Protein AF-A0A3S1RBM6-F1 (afdb_monomer_lite)

Foldseek 3Di:
DQDKDDQCPVFWDDDVVDIDGDDDDADDPVCQVVQHKAKDKDKDKDFPDDQVLSPDDDIDGCVVRVVSSVVSCVVVVTDMDMDMDMDIHGD

pLDDT: mean 83.6, std 7.66, range [47.97, 94.38]

Structure (mmCIF, N/CA/C/O backbone):
data_AF-A0A3S1RBM6-F1
#
_entry.id   AF-A0A3S1RBM6-F1
#
loop_
_atom_site.group_PDB
_atom_site.id
_atom_site.type_symbol
_atom_site.label_atom_id
_atom_site.label_alt_id
_atom_site.label_comp_id
_atom_site.label_asym_id
_atom_site.label_entity_id
_atom_site.label_seq_id
_atom_site.pdbx_PDB_ins_code
_atom_site.Cartn_x
_atom_site.Cartn_y
_atom_site.Cartn_z
_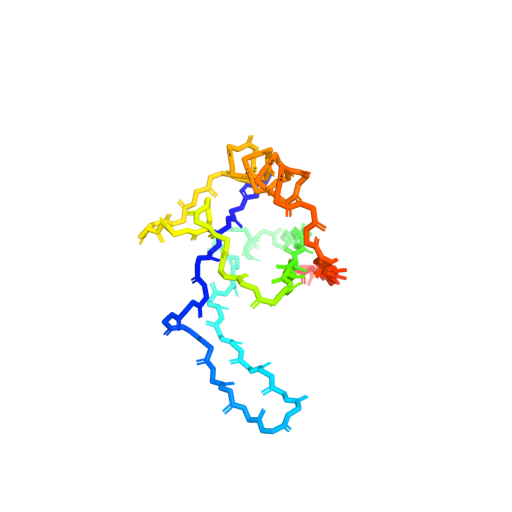atom_site.occupancy
_atom_site.B_iso_or_equiv
_atom_site.auth_seq_id
_atom_site.auth_comp_id
_atom_site.auth_asym_id
_atom_site.auth_atom_id
_atom_site.pdbx_PDB_model_num
ATOM 1 N N . HIS A 1 1 ? -0.809 4.475 -14.326 1.00 47.97 1 HIS A N 1
ATOM 2 C CA . HIS A 1 1 ? -0.551 3.533 -13.220 1.00 47.97 1 HIS A CA 1
ATOM 3 C C . HIS A 1 1 ? -1.897 3.192 -12.593 1.00 47.97 1 HIS A C 1
ATOM 5 O O . HIS A 1 1 ? -2.564 4.109 -12.133 1.00 47.97 1 HIS A O 1
ATOM 11 N N . LYS A 1 2 ? -2.367 1.942 -12.668 1.00 60.59 2 LYS A N 1
ATOM 12 C CA . LYS A 1 2 ? -3.585 1.524 -11.954 1.00 60.59 2 LYS A CA 1
ATOM 13 C C . LYS A 1 2 ? -3.115 1.070 -10.575 1.00 60.59 2 LYS A C 1
ATOM 15 O O . LYS A 1 2 ? -2.477 0.030 -10.490 1.00 60.59 2 LYS A O 1
ATOM 20 N N . GLY A 1 3 ? -3.272 1.914 -9.554 1.00 65.19 3 GLY A N 1
ATOM 21 C CA . GLY A 1 3 ? -2.836 1.582 -8.194 1.00 65.19 3 GLY A CA 1
ATOM 22 C C . GLY A 1 3 ? -3.445 0.251 -7.752 1.00 65.19 3 GLY A C 1
ATOM 23 O O . GLY A 1 3 ? -4.640 0.037 -7.964 1.00 65.19 3 GLY A O 1
ATOM 24 N N . MET A 1 4 ? -2.620 -0.630 -7.190 1.00 77.88 4 MET A N 1
ATOM 25 C CA . MET A 1 4 ? -3.024 -1.954 -6.718 1.00 77.88 4 MET A CA 1
ATOM 26 C C . MET A 1 4 ? -2.897 -2.004 -5.200 1.00 77.88 4 MET A C 1
ATOM 28 O O . MET A 1 4 ? -1.939 -1.462 -4.650 1.00 77.88 4 MET A O 1
ATOM 32 N N . VAL A 1 5 ? -3.842 -2.668 -4.542 1.00 76.56 5 VAL A N 1
ATOM 33 C CA . VAL A 1 5 ? -3.786 -2.951 -3.102 1.00 76.56 5 VAL A CA 1
ATOM 34 C C . VAL A 1 5 ? -3.419 -4.421 -2.904 1.00 76.56 5 VAL A C 1
ATOM 36 O O . VAL A 1 5 ? -3.845 -5.277 -3.683 1.00 76.56 5 VAL A O 1
ATOM 39 N N . PHE A 1 6 ? -2.630 -4.707 -1.870 1.00 77.50 6 PHE A N 1
ATOM 40 C CA . PHE A 1 6 ? -2.247 -6.053 -1.447 1.00 77.50 6 PHE A CA 1
ATOM 41 C C . PHE A 1 6 ? -2.766 -6.294 -0.029 1.00 77.50 6 PHE A C 1
ATOM 43 O O . PHE A 1 6 ? -2.587 -5.422 0.818 1.00 77.50 6 PHE A O 1
ATOM 50 N N . ASN A 1 7 ? -3.378 -7.453 0.224 1.00 75.88 7 ASN A N 1
ATOM 51 C CA . ASN A 1 7 ? -3.591 -7.924 1.589 1.00 75.88 7 ASN A CA 1
ATOM 52 C C . ASN A 1 7 ? -2.219 -8.372 2.137 1.00 75.88 7 ASN A C 1
ATOM 54 O O . ASN A 1 7 ? -1.447 -9.039 1.433 1.00 75.88 7 ASN A O 1
ATOM 58 N N . LEU A 1 8 ? -1.888 -7.914 3.345 1.00 76.62 8 LEU A N 1
ATOM 59 C CA . LEU A 1 8 ? -0.601 -8.130 3.994 1.00 76.62 8 LEU A CA 1
ATOM 60 C C . LEU A 1 8 ? -0.631 -9.192 5.099 1.00 76.62 8 LEU A C 1
ATOM 62 O O . LEU A 1 8 ? 0.442 -9.500 5.609 1.00 76.62 8 LEU A O 1
ATOM 66 N N . ASP A 1 9 ? -1.786 -9.768 5.433 1.00 76.19 9 ASP A N 1
ATOM 67 C CA . ASP A 1 9 ? -1.946 -10.736 6.528 1.00 76.19 9 ASP A CA 1
ATOM 68 C C . ASP A 1 9 ? -0.959 -11.905 6.385 1.00 76.19 9 ASP A C 1
ATOM 70 O O . ASP A 1 9 ? -0.213 -12.223 7.307 1.00 76.19 9 ASP A O 1
ATOM 74 N N . ASP A 1 10 ? -0.833 -12.445 5.170 1.00 71.75 10 ASP A N 1
ATOM 75 C CA . ASP A 1 10 ? 0.091 -13.546 4.861 1.00 71.75 10 ASP A CA 1
ATOM 76 C C . ASP A 1 10 ? 1.547 -13.096 4.621 1.00 71.75 10 ASP A C 1
ATOM 78 O O . ASP A 1 10 ? 2.421 -13.905 4.300 1.00 71.75 10 ASP A O 1
ATOM 82 N N . ARG A 1 11 ? 1.823 -11.789 4.675 1.00 73.06 11 ARG A N 1
ATOM 83 C CA . ARG A 1 11 ? 3.102 -11.182 4.254 1.00 73.06 11 ARG A CA 1
ATOM 84 C C . ARG A 1 11 ? 3.791 -10.384 5.354 1.00 73.06 11 ARG A C 1
ATOM 86 O O . ARG A 1 11 ? 4.910 -9.917 5.126 1.00 73.06 11 ARG A O 1
ATOM 93 N N . ILE A 1 12 ? 3.138 -10.201 6.498 1.00 81.06 12 ILE A N 1
ATOM 94 C CA . ILE A 1 12 ? 3.663 -9.475 7.650 1.00 81.06 12 ILE A CA 1
ATOM 95 C C . ILE A 1 12 ? 4.378 -10.439 8.596 1.00 81.06 12 ILE A C 1
ATOM 97 O O . ILE A 1 12 ? 3.867 -11.483 8.984 1.00 81.06 12 ILE A O 1
ATOM 101 N N . VAL A 1 13 ? 5.565 -10.028 9.025 1.00 82.19 13 VAL A N 1
ATOM 102 C CA . VAL A 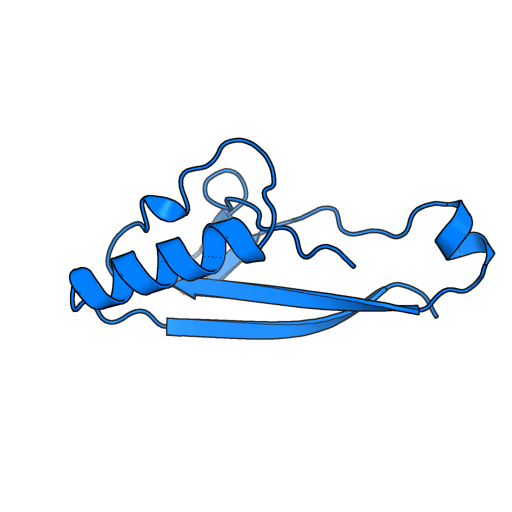1 13 ? 6.275 -10.571 10.178 1.00 82.19 13 VAL A CA 1
ATOM 103 C C . VAL A 1 13 ? 6.184 -9.536 11.294 1.00 82.19 13 VAL A C 1
ATOM 105 O O . VAL A 1 13 ? 6.672 -8.411 11.141 1.00 82.19 13 VAL A O 1
ATOM 108 N N . VAL A 1 14 ? 5.534 -9.907 12.398 1.00 81.38 14 VAL A N 1
ATOM 109 C CA . VAL A 1 14 ? 5.341 -9.036 13.565 1.00 81.38 14 VAL A CA 1
ATOM 110 C C . VAL A 1 14 ? 6.454 -9.270 14.587 1.00 81.38 14 VAL A C 1
ATOM 112 O O . VAL A 1 14 ? 6.684 -10.389 15.037 1.00 81.38 14 VAL A O 1
ATOM 115 N N . GLU A 1 15 ? 7.116 -8.188 14.980 1.00 83.69 15 GLU A N 1
ATOM 116 C CA . GLU A 1 15 ? 8.072 -8.079 16.081 1.00 83.69 15 GLU A CA 1
ATOM 117 C C . GLU A 1 15 ? 7.525 -7.077 17.122 1.00 83.69 15 GLU A C 1
ATOM 119 O O . GLU A 1 15 ? 6.668 -6.245 16.798 1.00 83.69 15 GLU A O 1
ATOM 124 N N . PRO A 1 16 ? 8.007 -7.091 18.379 1.00 81.00 16 PRO A N 1
ATOM 125 C CA . PRO A 1 16 ? 7.615 -6.092 19.371 1.00 81.00 16 PRO A CA 1
ATOM 126 C C . PRO A 1 16 ? 7.861 -4.661 18.862 1.00 81.00 16 PRO A C 1
ATOM 128 O O . PRO A 1 16 ? 9.000 -4.243 18.668 1.00 81.00 16 PRO A O 1
ATOM 131 N N . GLY A 1 17 ? 6.780 -3.911 18.627 1.00 76.69 17 GLY A N 1
ATOM 132 C CA . GLY A 1 17 ? 6.827 -2.530 18.132 1.00 76.69 17 GLY A CA 1
ATOM 133 C C . GLY A 1 17 ? 7.184 -2.364 16.648 1.00 76.69 17 GLY A C 1
ATOM 134 O O . GLY A 1 17 ? 7.404 -1.234 16.215 1.00 76.69 17 GLY A O 1
ATOM 135 N N . LYS A 1 18 ? 7.251 -3.444 15.856 1.00 76.81 18 LYS A N 1
ATOM 136 C CA . LYS A 1 18 ? 7.642 -3.389 14.441 1.00 76.81 18 LYS A CA 1
ATOM 137 C C . LYS A 1 18 ? 6.920 -4.453 13.618 1.00 76.81 18 LYS A C 1
ATOM 139 O O . LYS A 1 18 ? 6.927 -5.623 13.964 1.00 76.81 18 LYS A O 1
ATOM 144 N N . ALA A 1 19 ? 6.356 -4.063 12.481 1.00 77.38 19 ALA A N 1
ATOM 145 C CA . ALA A 1 19 ? 5.854 -4.993 11.475 1.00 77.38 19 ALA A CA 1
ATOM 146 C C . ALA A 1 19 ? 6.701 -4.848 10.209 1.00 77.38 19 ALA A C 1
ATOM 148 O O . ALA A 1 19 ? 6.901 -3.737 9.716 1.00 77.38 19 ALA A O 1
ATOM 149 N N . THR A 1 20 ? 7.213 -5.961 9.691 1.00 77.75 20 THR A N 1
ATOM 150 C CA . THR A 1 20 ? 7.965 -5.990 8.431 1.00 77.75 20 THR A CA 1
ATOM 151 C C . THR A 1 20 ? 7.158 -6.761 7.401 1.00 77.75 20 THR A C 1
ATOM 153 O O . THR A 1 20 ? 6.678 -7.846 7.700 1.00 77.75 20 THR A O 1
ATOM 156 N N . PHE A 1 21 ? 7.029 -6.242 6.185 1.00 78.50 21 PHE A N 1
ATOM 157 C CA . PHE A 1 21 ? 6.412 -6.961 5.072 1.00 78.50 21 PHE A CA 1
ATOM 158 C C . PHE A 1 21 ? 7.297 -6.883 3.833 1.00 78.50 21 PHE A C 1
ATOM 160 O O . PHE A 1 21 ? 8.064 -5.935 3.659 1.00 78.50 21 PHE A O 1
ATOM 167 N N . SER A 1 22 ? 7.180 -7.883 2.959 1.00 71.62 22 SER A N 1
ATOM 168 C CA . SER A 1 22 ? 7.884 -7.912 1.677 1.00 71.62 22 SER A CA 1
ATOM 169 C C . SER A 1 22 ? 6.885 -8.039 0.535 1.00 71.62 22 SER A C 1
ATOM 171 O O . SER A 1 22 ? 6.102 -8.988 0.462 1.00 71.62 22 SER A O 1
ATOM 173 N N . ILE A 1 23 ? 6.897 -7.059 -0.367 1.00 74.88 23 ILE A N 1
ATOM 174 C CA . ILE A 1 23 ? 6.093 -7.071 -1.588 1.00 74.88 23 ILE A CA 1
ATOM 175 C C . ILE A 1 23 ? 7.078 -6.999 -2.754 1.00 74.88 23 ILE A C 1
ATOM 177 O O . ILE A 1 23 ? 7.873 -6.057 -2.806 1.00 74.88 23 ILE A O 1
ATOM 181 N N . PRO A 1 24 ? 7.061 -7.961 -3.694 1.00 70.19 24 PRO A N 1
ATOM 182 C CA . PRO A 1 24 ? 7.881 -7.866 -4.889 1.00 70.19 24 PRO A CA 1
ATOM 183 C C . PRO A 1 24 ? 7.363 -6.705 -5.741 1.00 70.19 24 PRO A C 1
ATOM 185 O O . PRO A 1 24 ? 6.293 -6.785 -6.345 1.00 70.19 24 PRO A O 1
ATOM 188 N N . ILE A 1 25 ? 8.121 -5.611 -5.763 1.00 74.69 25 ILE A N 1
ATOM 189 C CA . ILE A 1 25 ? 7.828 -4.418 -6.555 1.00 74.69 25 ILE A CA 1
ATOM 190 C C . ILE A 1 25 ? 8.961 -4.250 -7.569 1.00 74.69 25 ILE A C 1
ATOM 192 O O . ILE A 1 25 ? 10.132 -4.182 -7.202 1.00 74.69 25 ILE A O 1
ATOM 196 N N . GLY A 1 26 ? 8.623 -4.186 -8.856 1.00 76.38 26 GLY A N 1
ATOM 197 C CA . GLY A 1 26 ? 9.608 -4.053 -9.925 1.00 76.38 26 GLY A CA 1
ATOM 198 C C . GLY A 1 26 ? 9.011 -3.499 -11.213 1.00 76.38 26 GLY A C 1
ATOM 199 O O . GLY A 1 26 ? 7.803 -3.565 -11.433 1.00 76.38 26 GLY A O 1
ATOM 200 N N . LEU A 1 27 ? 9.876 -2.946 -12.065 1.00 81.62 27 LEU A N 1
ATOM 201 C CA . LEU A 1 27 ? 9.510 -2.556 -13.425 1.00 81.62 27 LEU A CA 1
ATOM 202 C C . LEU A 1 27 ? 9.500 -3.772 -14.345 1.00 81.62 27 LEU A C 1
ATOM 204 O O . LEU A 1 27 ? 10.380 -4.632 -14.260 1.00 81.62 27 LEU A O 1
ATOM 208 N N . GLY A 1 28 ? 8.555 -3.793 -15.286 1.00 82.88 28 GLY A N 1
ATOM 209 C CA . GLY A 1 28 ? 8.620 -4.712 -16.416 1.00 82.88 28 GLY A CA 1
ATOM 210 C C . GLY A 1 28 ? 9.897 -4.484 -17.232 1.00 82.88 28 GLY A C 1
ATOM 211 O O . GLY A 1 28 ? 10.403 -3.363 -17.313 1.00 82.88 28 GLY A O 1
ATOM 212 N N . ALA A 1 29 ? 10.417 -5.541 -17.861 1.00 86.12 29 ALA A N 1
ATOM 213 C CA . ALA A 1 29 ? 11.692 -5.494 -18.585 1.00 86.12 29 ALA A CA 1
ATOM 214 C C . ALA A 1 29 ? 11.743 -4.381 -19.651 1.00 86.12 29 ALA A C 1
ATOM 216 O O . ALA A 1 29 ? 12.752 -3.690 -19.766 1.00 86.12 29 ALA A O 1
ATOM 217 N N . ALA A 1 30 ? 10.642 -4.162 -20.376 1.00 85.81 30 ALA A N 1
ATOM 218 C CA . ALA A 1 30 ? 10.539 -3.109 -21.384 1.00 85.81 30 ALA A CA 1
ATOM 219 C C . ALA A 1 30 ? 10.608 -1.694 -20.781 1.00 85.81 30 ALA A C 1
ATOM 221 O O . ALA A 1 30 ? 11.312 -0.836 -21.305 1.00 85.81 30 ALA A O 1
ATOM 222 N N . ASP A 1 31 ? 9.922 -1.452 -19.660 1.00 86.75 31 ASP A N 1
ATOM 223 C CA . ASP A 1 31 ? 9.942 -0.154 -18.975 1.00 86.75 31 ASP A CA 1
ATOM 224 C C . ASP A 1 31 ? 11.320 0.139 -18.377 1.00 86.75 31 ASP A C 1
ATOM 226 O O . ASP A 1 31 ? 11.802 1.269 -18.456 1.00 86.75 31 ASP A O 1
ATOM 230 N N . LYS A 1 32 ? 11.980 -0.900 -17.848 1.00 86.12 32 LYS A N 1
ATOM 231 C CA . LYS A 1 32 ? 13.360 -0.819 -17.368 1.00 86.12 32 LYS A CA 1
ATOM 232 C C . LYS A 1 32 ? 14.334 -0.494 -18.506 1.00 86.12 32 LYS A C 1
ATOM 234 O O . LYS A 1 32 ? 15.161 0.395 -18.347 1.00 86.12 32 LYS A O 1
ATOM 239 N N . ALA A 1 33 ? 14.223 -1.174 -19.650 1.00 89.12 33 ALA A N 1
ATOM 240 C CA . ALA A 1 33 ? 15.070 -0.924 -20.821 1.00 89.12 33 ALA A CA 1
ATOM 241 C C . ALA A 1 33 ? 14.864 0.482 -21.410 1.00 89.12 33 ALA A C 1
ATOM 243 O O . ALA A 1 33 ? 15.806 1.088 -21.908 1.00 89.12 33 ALA A O 1
ATOM 244 N N . ALA A 1 34 ? 13.646 1.014 -21.313 1.00 90.62 34 ALA A N 1
ATOM 245 C CA . ALA A 1 34 ? 13.309 2.364 -21.751 1.00 90.62 34 ALA A CA 1
ATOM 246 C C . ALA A 1 34 ? 13.688 3.466 -20.738 1.00 90.62 34 ALA A C 1
ATOM 248 O O . ALA A 1 34 ? 13.346 4.624 -20.969 1.00 90.62 34 ALA A O 1
ATOM 249 N N . GLY A 1 35 ? 14.339 3.135 -19.613 1.00 88.88 35 GLY A N 1
ATOM 250 C CA . GLY A 1 35 ? 14.732 4.115 -18.592 1.00 88.88 35 GLY A CA 1
ATOM 251 C C . GLY A 1 35 ? 13.545 4.828 -17.935 1.00 88.88 35 GLY A C 1
ATOM 252 O O . GLY A 1 35 ? 13.667 5.972 -17.503 1.00 88.88 35 GLY A O 1
ATOM 253 N N . LYS A 1 36 ? 12.364 4.196 -17.895 1.00 89.81 36 LYS A N 1
ATOM 254 C CA . LYS A 1 36 ? 11.172 4.840 -17.335 1.00 89.81 36 LYS A CA 1
ATOM 255 C C . LYS A 1 36 ? 11.295 4.974 -15.821 1.00 89.81 36 LYS A C 1
ATOM 257 O O . LYS A 1 36 ? 11.585 4.003 -15.125 1.00 89.81 36 LYS A O 1
ATOM 262 N N . ALA A 1 37 ? 10.961 6.159 -15.321 1.00 86.44 37 ALA A N 1
ATOM 263 C CA . ALA A 1 37 ? 10.736 6.401 -13.905 1.00 86.44 37 ALA A CA 1
ATOM 264 C C . ALA A 1 37 ? 9.245 6.248 -13.591 1.00 86.44 37 ALA A C 1
ATOM 266 O O . ALA A 1 37 ? 8.399 6.914 -14.195 1.00 86.44 37 ALA A O 1
ATOM 267 N N . VAL A 1 38 ? 8.916 5.380 -12.637 1.00 85.75 38 VAL A N 1
ATOM 268 C CA . VAL A 1 38 ? 7.529 5.075 -12.287 1.00 85.75 38 VAL A CA 1
ATOM 269 C C . VAL A 1 38 ? 7.272 5.373 -10.808 1.00 85.75 38 VAL A C 1
ATOM 271 O O . VAL A 1 38 ? 7.843 4.699 -9.947 1.00 85.75 38 VAL A O 1
ATOM 274 N N . PRO A 1 39 ? 6.428 6.369 -10.483 1.00 85.38 39 PRO A N 1
ATOM 275 C CA . PRO A 1 39 ? 6.119 6.719 -9.102 1.00 85.38 39 PRO A CA 1
ATOM 276 C C . PRO A 1 39 ? 5.307 5.620 -8.411 1.00 85.38 39 PRO A C 1
ATOM 278 O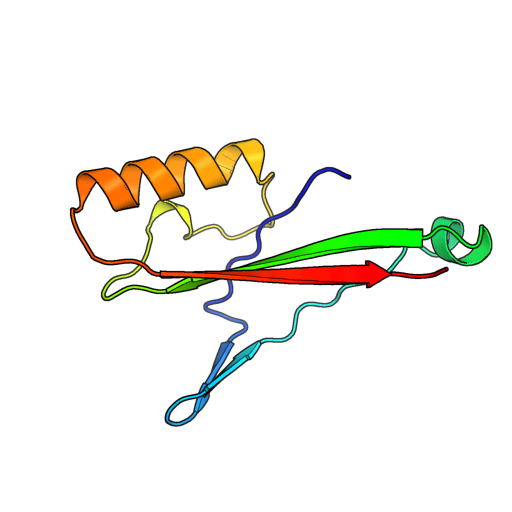 O . PRO A 1 39 ? 4.357 5.089 -8.987 1.00 85.38 39 PRO A O 1
ATOM 281 N N . GLN A 1 40 ? 5.659 5.325 -7.163 1.00 85.75 40 GLN A N 1
ATOM 282 C CA . GLN A 1 40 ? 4.988 4.366 -6.293 1.00 85.75 40 GLN A CA 1
ATOM 283 C C . GLN A 1 40 ? 4.605 5.015 -4.969 1.00 85.75 40 GLN A C 1
ATOM 285 O O . GLN A 1 40 ? 5.290 5.910 -4.472 1.00 85.75 40 GLN A O 1
ATOM 290 N N . ILE A 1 41 ? 3.514 4.516 -4.394 1.00 85.31 41 ILE A N 1
ATOM 291 C CA . ILE A 1 41 ? 3.075 4.843 -3.043 1.00 85.31 41 ILE A CA 1
ATOM 292 C C . ILE A 1 41 ? 2.772 3.523 -2.338 1.00 85.31 41 ILE A C 1
ATOM 294 O O . ILE A 1 41 ? 1.998 2.718 -2.853 1.00 85.31 41 ILE A O 1
ATOM 298 N N . ILE A 1 42 ? 3.374 3.308 -1.171 1.00 84.44 42 ILE A N 1
ATOM 299 C CA . ILE A 1 42 ? 2.947 2.277 -0.221 1.00 84.44 42 ILE A CA 1
ATOM 300 C C . ILE A 1 42 ? 2.127 2.977 0.851 1.00 84.44 42 ILE A C 1
ATOM 302 O O . ILE A 1 42 ? 2.603 3.942 1.442 1.00 84.44 42 ILE A O 1
ATOM 306 N N . MET A 1 43 ? 0.915 2.490 1.098 1.00 86.19 43 MET A N 1
ATOM 307 C CA . MET A 1 43 ? 0.044 2.973 2.164 1.00 86.19 43 MET A CA 1
ATOM 308 C C . MET A 1 43 ? -0.216 1.840 3.152 1.00 86.19 43 MET A C 1
ATOM 310 O O . MET A 1 43 ? -0.532 0.726 2.741 1.00 86.19 43 MET A O 1
ATOM 314 N N . VAL A 1 44 ? -0.078 2.137 4.438 1.00 85.19 44 VAL A N 1
ATOM 315 C CA . VAL A 1 44 ? -0.326 1.217 5.548 1.00 85.19 44 VAL A CA 1
ATOM 316 C C . VAL A 1 44 ? -1.422 1.825 6.409 1.00 85.19 44 VAL A C 1
ATOM 318 O O . VAL A 1 44 ? -1.284 2.973 6.832 1.00 85.19 44 VAL A O 1
ATOM 321 N N . ILE A 1 45 ? -2.492 1.068 6.646 1.00 87.25 45 ILE A N 1
ATOM 322 C CA . ILE A 1 45 ? -3.601 1.442 7.527 1.00 87.25 45 ILE A CA 1
ATOM 323 C C . ILE A 1 45 ? -3.574 0.488 8.719 1.00 87.25 45 ILE A C 1
ATOM 325 O O . ILE A 1 45 ? -3.491 -0.722 8.526 1.00 87.25 45 ILE A O 1
ATOM 329 N N . THR A 1 46 ? -3.610 1.020 9.937 1.00 85.44 46 THR A N 1
ATOM 330 C CA . THR A 1 46 ? -3.616 0.235 11.178 1.00 85.44 46 THR A CA 1
ATOM 331 C C . THR A 1 46 ? -4.750 0.688 12.083 1.00 85.44 46 THR A C 1
ATOM 333 O O . THR A 1 46 ? -5.093 1.868 12.110 1.00 85.44 46 THR A O 1
ATOM 336 N N . GLY A 1 47 ? -5.326 -0.237 12.842 1.00 87.62 47 GLY A N 1
ATOM 337 C CA . GLY A 1 47 ? -6.395 0.053 13.790 1.00 87.62 47 GLY A CA 1
ATOM 338 C C . GLY A 1 47 ? -6.563 -1.060 14.820 1.00 87.62 47 GLY A C 1
ATOM 339 O O . GLY A 1 47 ? -5.809 -2.034 14.796 1.00 87.62 47 GLY A O 1
ATOM 340 N N . PRO A 1 48 ? -7.521 -0.905 15.747 1.00 85.44 48 PRO A N 1
ATOM 341 C CA . PRO A 1 48 ? -7.764 -1.859 16.828 1.00 85.44 48 PRO A CA 1
ATOM 342 C C . PRO A 1 48 ? -8.459 -3.151 16.371 1.00 85.44 48 PRO A C 1
ATOM 344 O O . PRO A 1 48 ? -8.498 -4.108 17.140 1.00 85.44 48 PRO A O 1
ATOM 347 N N . GLN A 1 49 ? -9.009 -3.176 15.155 1.00 87.25 49 GLN A N 1
ATOM 348 C CA . GLN A 1 49 ? -9.710 -4.318 14.573 1.00 87.25 49 GLN A CA 1
ATOM 349 C C . GLN A 1 49 ? -9.391 -4.460 13.084 1.00 87.25 49 GLN A C 1
ATOM 351 O O . GLN A 1 49 ? -8.938 -3.504 12.445 1.00 87.25 49 GLN A O 1
ATOM 356 N N . ASP A 1 50 ? -9.636 -5.653 12.551 1.00 87.88 50 ASP A N 1
ATOM 357 C CA . ASP A 1 50 ? -9.423 -5.965 11.140 1.00 87.88 50 ASP A CA 1
ATOM 358 C C . ASP A 1 50 ? -10.407 -5.203 10.248 1.00 87.88 50 ASP A C 1
ATOM 360 O O . ASP A 1 50 ? -11.582 -5.070 10.585 1.00 87.88 50 ASP A O 1
ATOM 364 N N . ILE A 1 51 ? -9.933 -4.765 9.079 1.00 89.25 51 ILE A N 1
ATOM 365 C CA . ILE A 1 51 ? -10.764 -4.140 8.043 1.00 89.25 51 ILE A CA 1
ATOM 366 C C . ILE A 1 51 ? -11.234 -5.237 7.085 1.00 89.25 51 ILE A C 1
ATOM 368 O O . ILE A 1 51 ? -10.455 -5.743 6.274 1.00 89.25 51 ILE A O 1
ATOM 372 N N . GLN A 1 52 ? -12.511 -5.593 7.132 1.00 90.94 52 GLN A N 1
ATOM 373 C CA . GLN A 1 52 ? -13.098 -6.659 6.319 1.00 90.94 52 GLN A CA 1
ATOM 374 C C . GLN A 1 52 ? -13.074 -6.330 4.825 1.00 90.94 52 GLN A C 1
ATOM 376 O O . GLN A 1 52 ? -12.853 -7.213 3.997 1.00 90.94 52 GLN A O 1
ATOM 381 N N . ALA A 1 53 ? -13.205 -5.057 4.447 1.00 90.69 53 ALA A N 1
ATOM 382 C CA . ALA A 1 53 ? -13.023 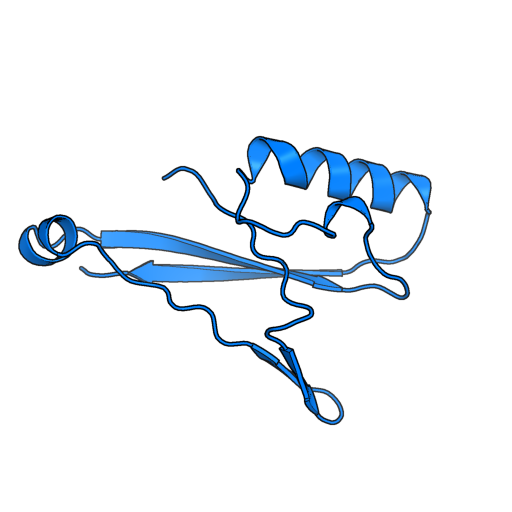-4.614 3.068 1.00 90.69 53 ALA A CA 1
ATOM 383 C C . ALA A 1 53 ? -11.608 -4.901 2.529 1.00 90.69 53 ALA A C 1
ATOM 385 O O . ALA A 1 53 ? -11.424 -4.959 1.310 1.00 90.69 53 ALA A O 1
ATOM 386 N N . ALA A 1 54 ? -10.614 -5.105 3.404 1.00 87.44 54 ALA A N 1
ATOM 387 C CA . ALA A 1 54 ? -9.256 -5.503 3.037 1.00 87.44 54 ALA A CA 1
ATOM 388 C C . ALA A 1 54 ? -9.054 -7.033 2.958 1.00 87.44 54 ALA A C 1
ATOM 390 O O . ALA A 1 54 ? -7.997 -7.486 2.513 1.00 87.44 54 ALA A O 1
ATOM 391 N N . ALA A 1 55 ? -10.065 -7.842 3.286 1.00 88.00 55 ALA A N 1
ATOM 392 C CA . ALA A 1 55 ? -10.022 -9.295 3.151 1.00 88.00 55 ALA A CA 1
ATOM 393 C C . ALA A 1 55 ? -10.245 -9.731 1.686 1.00 88.00 55 ALA A C 1
ATOM 395 O O . ALA A 1 55 ? -11.336 -10.129 1.276 1.00 88.00 55 ALA A O 1
ATOM 396 N N . PHE A 1 56 ? -9.196 -9.650 0.862 1.00 84.25 56 PHE A N 1
ATOM 397 C CA . PHE A 1 56 ? -9.209 -10.091 -0.539 1.00 84.25 56 PHE A CA 1
ATOM 398 C C . PHE A 1 56 ? -8.011 -10.990 -0.878 1.00 84.25 56 PHE A C 1
ATOM 400 O O . PHE A 1 56 ? -6.913 -10.818 -0.356 1.00 84.25 56 PHE A O 1
ATOM 407 N N . SER A 1 57 ? -8.210 -11.940 -1.797 1.00 79.06 57 SER A N 1
ATOM 408 C CA . SER A 1 57 ? -7.222 -12.982 -2.131 1.00 79.06 57 SER A CA 1
ATOM 409 C C . SER A 1 57 ? -6.317 -12.653 -3.323 1.00 79.06 57 SER A C 1
ATOM 411 O O . SER A 1 57 ? -5.278 -13.282 -3.516 1.00 79.06 57 SER A O 1
ATOM 413 N N . THR A 1 58 ? -6.681 -11.663 -4.139 1.00 80.19 58 THR A N 1
ATOM 414 C CA . THR A 1 58 ? -5.893 -11.234 -5.305 1.00 80.19 58 THR A CA 1
ATOM 415 C C . THR A 1 58 ? -5.784 -9.719 -5.346 1.00 80.19 58 THR A C 1
ATOM 417 O O . THR A 1 58 ? -6.762 -9.063 -4.996 1.00 80.19 58 THR A O 1
ATOM 420 N N . PRO A 1 59 ? -4.670 -9.141 -5.828 1.00 81.56 59 PRO A N 1
ATOM 421 C CA . PRO A 1 59 ? -4.531 -7.693 -5.933 1.00 81.56 59 PRO A CA 1
ATOM 422 C C . PRO A 1 59 ? -5.711 -7.035 -6.662 1.00 81.56 59 PRO A C 1
ATOM 424 O O . PRO A 1 59 ? -6.098 -7.475 -7.746 1.00 81.56 59 PRO A O 1
ATOM 427 N N . MET A 1 60 ? -6.249 -5.952 -6.097 1.00 83.62 60 MET A N 1
ATOM 428 C CA . MET A 1 60 ? -7.408 -5.235 -6.649 1.00 83.62 60 MET A CA 1
ATOM 429 C C . MET A 1 60 ? -7.100 -3.757 -6.934 1.00 83.62 60 MET A C 1
ATOM 431 O O . MET A 1 60 ? -6.193 -3.188 -6.315 1.00 83.62 60 MET A O 1
ATOM 435 N N . PRO A 1 61 ? -7.867 -3.100 -7.830 1.00 89.25 61 PRO A N 1
ATOM 436 C CA . PRO A 1 61 ? -7.735 -1.668 -8.066 1.00 89.25 61 PRO A CA 1
ATOM 437 C C . PRO A 1 61 ? -8.043 -0.843 -6.812 1.00 89.25 61 PRO A C 1
ATOM 439 O O . PRO A 1 61 ? -9.096 -0.999 -6.191 1.00 89.25 61 PRO A O 1
ATOM 442 N N . ALA A 1 62 ? -7.170 0.113 -6.500 1.00 89.44 62 ALA A N 1
ATOM 443 C CA . ALA A 1 62 ? -7.342 1.016 -5.363 1.00 89.44 62 ALA A CA 1
ATOM 444 C C . ALA A 1 62 ? -8.655 1.817 -5.427 1.00 89.44 62 ALA A C 1
ATOM 446 O O . ALA A 1 62 ? -9.295 2.030 -4.405 1.00 89.44 62 ALA A O 1
ATOM 447 N N . SER A 1 63 ? -9.111 2.189 -6.628 1.00 90.00 63 SER A N 1
ATOM 448 C CA . SER A 1 63 ? -10.383 2.901 -6.825 1.00 90.00 63 SER A CA 1
ATOM 449 C C . SER A 1 63 ? -11.618 2.095 -6.414 1.00 90.00 63 SER A C 1
ATOM 451 O O . SER A 1 63 ? -12.686 2.670 -6.256 1.00 90.00 63 SER A O 1
ATOM 453 N N . VAL A 1 64 ? -11.489 0.772 -6.293 1.00 90.44 64 VAL A N 1
ATOM 454 C CA . VAL A 1 64 ? -12.573 -0.118 -5.863 1.00 90.44 64 VAL A CA 1
ATOM 455 C C . VAL A 1 64 ? -12.498 -0.377 -4.361 1.00 90.44 64 VAL A C 1
ATOM 457 O O . VAL A 1 64 ? -13.535 -0.423 -3.708 1.00 90.44 64 VAL A O 1
ATOM 460 N N . LEU A 1 65 ? -11.291 -0.558 -3.815 1.00 91.00 65 LEU A N 1
ATOM 461 C CA . LEU A 1 65 ? -11.107 -0.921 -2.408 1.00 91.00 65 LEU A CA 1
ATOM 462 C C . LEU A 1 65 ? -11.086 0.272 -1.456 1.00 91.00 65 LEU A C 1
ATOM 464 O O . LEU A 1 65 ? -11.709 0.200 -0.404 1.00 91.00 65 LEU A O 1
ATOM 468 N N . LEU A 1 66 ? -10.400 1.365 -1.805 1.00 91.88 66 LEU A N 1
ATOM 469 C CA . LEU A 1 66 ? -10.232 2.493 -0.885 1.00 91.88 66 LEU A CA 1
ATOM 470 C C . LEU A 1 66 ? -11.561 3.106 -0.431 1.00 91.88 66 LEU A C 1
ATOM 472 O O . LEU A 1 66 ? -11.691 3.330 0.768 1.00 91.88 66 LEU A O 1
ATOM 476 N N . PRO A 1 67 ? -12.565 3.321 -1.306 1.00 94.19 67 PRO A N 1
ATOM 477 C CA . PRO A 1 67 ? -13.856 3.828 -0.849 1.00 94.19 67 PRO A CA 1
ATOM 478 C C . PRO A 1 67 ? -14.538 2.902 0.165 1.00 94.19 67 PRO A C 1
ATOM 480 O O . PRO A 1 67 ? -15.087 3.389 1.142 1.00 94.19 67 PRO A O 1
ATOM 483 N N . LYS A 1 68 ? -14.445 1.578 -0.023 1.00 94.19 68 LYS A N 1
ATOM 484 C CA . LYS A 1 68 ? -15.041 0.591 0.893 1.00 94.19 68 LYS A CA 1
ATOM 485 C C . LYS A 1 68 ? -14.346 0.568 2.250 1.00 94.19 68 LYS A C 1
ATOM 487 O O . LYS A 1 68 ? -15.008 0.497 3.273 1.00 94.19 68 LYS A O 1
ATOM 492 N N . ILE A 1 69 ? -13.015 0.645 2.244 1.00 91.94 69 ILE A N 1
ATOM 493 C CA . ILE A 1 69 ? -12.216 0.722 3.471 1.00 91.94 69 ILE A CA 1
ATOM 494 C C . ILE A 1 69 ? -12.572 1.991 4.255 1.00 91.94 69 ILE A C 1
ATOM 496 O O . ILE A 1 69 ? -12.730 1.933 5.468 1.00 91.94 69 ILE A O 1
ATOM 500 N N . LEU A 1 70 ? -12.710 3.132 3.571 1.00 92.31 70 LEU A N 1
ATOM 501 C CA . LEU A 1 70 ? -13.094 4.391 4.215 1.00 92.31 70 LEU A CA 1
ATOM 502 C C . LEU A 1 70 ? -14.512 4.327 4.796 1.00 92.31 70 LEU A C 1
ATOM 504 O O . LEU A 1 70 ? -14.697 4.705 5.946 1.00 92.31 70 LEU A O 1
ATOM 508 N N . GLU A 1 71 ? -15.478 3.801 4.040 1.00 94.38 71 GLU A N 1
ATOM 509 C CA . GLU A 1 71 ? -16.864 3.625 4.496 1.00 94.38 71 GLU A CA 1
ATOM 510 C C . GLU A 1 71 ? -16.953 2.736 5.749 1.00 94.38 71 GLU A C 1
ATOM 512 O O . GLU A 1 71 ? -17.676 3.061 6.691 1.00 94.38 71 GLU A O 1
ATOM 517 N N . GLU A 1 72 ? -16.186 1.644 5.793 1.00 93.00 72 GLU A N 1
ATOM 518 C CA . GLU A 1 72 ? -16.111 0.753 6.957 1.00 93.00 72 GLU A CA 1
ATOM 519 C C . GLU A 1 72 ? -15.516 1.462 8.184 1.00 93.00 72 GLU A C 1
ATOM 521 O O . GLU A 1 72 ? -16.127 1.460 9.251 1.00 93.00 72 GLU A O 1
ATOM 526 N N . ILE A 1 73 ? -14.381 2.153 8.021 1.00 91.00 73 ILE A N 1
ATOM 527 C CA . ILE A 1 73 ? -13.733 2.915 9.103 1.00 91.00 73 ILE A CA 1
ATOM 528 C C . ILE A 1 73 ? -14.673 3.989 9.671 1.00 91.00 73 ILE A C 1
ATOM 530 O O . ILE A 1 73 ? -14.751 4.165 10.889 1.00 91.00 73 ILE A O 1
ATOM 534 N N . GLU A 1 74 ? -15.380 4.712 8.799 1.00 90.44 74 GLU A N 1
ATOM 535 C CA . GLU A 1 74 ? -16.333 5.753 9.196 1.00 90.44 74 GLU A CA 1
ATOM 536 C C . GLU A 1 74 ? -17.541 5.171 9.942 1.00 90.44 74 GLU A C 1
ATOM 538 O O . GLU A 1 74 ? -17.995 5.760 10.925 1.00 90.44 74 GLU A O 1
ATOM 543 N N . THR A 1 75 ? -18.034 4.008 9.511 1.00 90.88 75 THR A N 1
ATOM 544 C CA . THR A 1 75 ? -19.187 3.333 10.125 1.00 90.88 75 THR A CA 1
ATOM 545 C C . THR A 1 75 ? -18.853 2.762 11.502 1.00 90.88 75 THR A C 1
ATOM 547 O O . THR A 1 75 ? -19.653 2.884 12.430 1.00 90.88 75 THR A O 1
ATOM 550 N N . ASP A 1 76 ? -17.664 2.180 11.659 1.00 82.31 76 ASP A N 1
ATOM 551 C CA . ASP A 1 76 ? -17.236 1.538 12.904 1.00 82.31 76 ASP A CA 1
ATOM 552 C C . A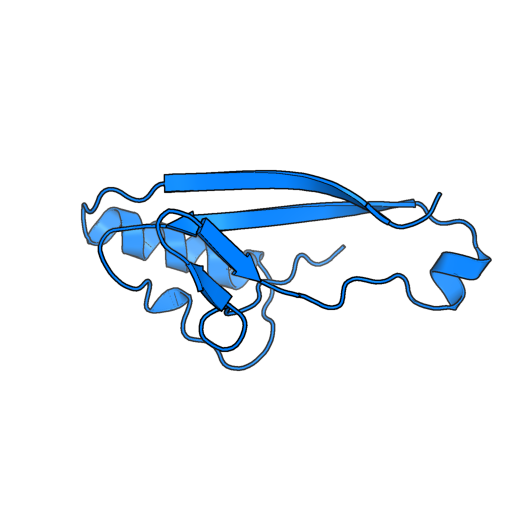SP A 1 76 ? -16.890 2.538 14.018 1.00 82.31 76 ASP A C 1
ATOM 554 O O . ASP A 1 76 ? -16.801 2.160 15.189 1.00 82.31 76 ASP A O 1
ATOM 558 N N . GLY A 1 77 ? -16.636 3.808 13.676 1.00 75.88 77 GLY A N 1
ATOM 559 C CA . GLY A 1 77 ? -16.253 4.855 14.633 1.00 75.88 77 GLY A CA 1
ATOM 560 C C . GLY A 1 77 ? -14.921 4.597 15.354 1.00 75.88 77 GLY A C 1
ATOM 561 O O . GLY A 1 77 ? -14.598 5.273 16.334 1.00 75.88 77 GLY A O 1
ATOM 562 N N . SER A 1 78 ? -14.147 3.616 14.887 1.00 77.94 78 SER A N 1
ATOM 563 C CA . SER A 1 78 ? -12.877 3.200 15.475 1.00 77.94 78 SER A CA 1
ATOM 564 C C . SER A 1 78 ? -11.723 4.092 15.017 1.00 77.94 78 SER A C 1
ATOM 566 O O . SER A 1 78 ? -11.693 4.587 13.891 1.00 77.94 78 SER A O 1
ATOM 568 N N . GLN A 1 79 ? -10.731 4.296 15.888 1.00 86.25 79 GLN A N 1
ATOM 569 C CA . GLN A 1 79 ? -9.541 5.071 15.537 1.00 86.25 79 GLN A CA 1
ATOM 570 C C . GLN A 1 79 ? -8.581 4.230 14.698 1.00 86.25 79 GLN A C 1
ATOM 572 O O . GLN A 1 79 ? -7.847 3.393 15.220 1.00 86.25 79 GLN A O 1
ATOM 577 N N . PHE A 1 80 ? -8.564 4.500 13.398 1.00 89.94 80 PHE A N 1
ATOM 578 C CA . PHE A 1 80 ? -7.542 4.012 12.483 1.00 89.94 80 PHE A CA 1
ATOM 579 C C . PHE A 1 80 ? -6.482 5.089 12.236 1.00 89.94 80 PHE A C 1
ATOM 581 O O . PHE A 1 80 ? -6.750 6.289 12.300 1.00 89.94 80 PHE A O 1
ATOM 588 N N . SER A 1 81 ? -5.264 4.659 11.923 1.00 87.81 81 SER A N 1
ATOM 589 C CA . SER A 1 81 ? -4.180 5.521 11.464 1.00 87.81 81 SER A CA 1
ATOM 590 C C . SER A 1 81 ? -3.708 5.073 10.086 1.00 87.81 81 SER A C 1
ATOM 592 O O . SER A 1 81 ? -3.755 3.886 9.765 1.00 87.81 81 SER A O 1
ATOM 594 N N . ALA A 1 82 ? -3.252 6.016 9.262 1.00 88.81 82 ALA A N 1
ATOM 595 C CA . ALA A 1 82 ? -2.714 5.723 7.942 1.00 88.81 82 ALA A CA 1
ATOM 596 C C . ALA A 1 82 ? -1.365 6.417 7.742 1.00 88.81 82 ALA A C 1
ATOM 598 O O . ALA A 1 82 ? -1.214 7.605 8.022 1.00 88.81 82 ALA A O 1
ATOM 599 N N . THR A 1 83 ? -0.383 5.680 7.227 1.00 88.12 83 THR A N 1
ATOM 600 C CA . THR A 1 83 ? 0.913 6.217 6.794 1.00 88.12 83 THR A CA 1
ATOM 601 C C . THR A 1 83 ? 1.123 5.893 5.325 1.00 88.12 83 THR A C 1
ATOM 603 O O . THR A 1 83 ? 0.825 4.784 4.885 1.00 88.12 83 THR A O 1
ATOM 606 N N . ALA A 1 84 ? 1.669 6.839 4.564 1.00 89.56 84 ALA A N 1
ATOM 607 C CA . ALA A 1 84 ? 2.043 6.623 3.176 1.00 89.56 84 ALA A CA 1
ATOM 608 C C . ALA A 1 84 ? 3.511 6.985 2.945 1.00 89.56 84 ALA A C 1
ATOM 610 O O . ALA A 1 84 ? 3.994 8.007 3.430 1.00 89.56 84 ALA A O 1
ATOM 611 N N . GLN A 1 85 ? 4.212 6.158 2.176 1.00 88.69 85 GLN A N 1
ATOM 612 C CA . GLN A 1 85 ? 5.552 6.451 1.684 1.00 88.69 85 GLN A CA 1
ATOM 613 C C . GLN A 1 85 ? 5.554 6.5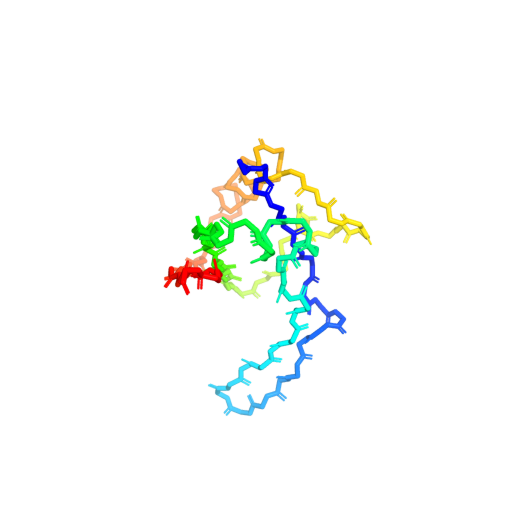01 0.165 1.00 88.69 85 GLN A C 1
ATOM 615 O O . GLN A 1 85 ? 5.021 5.614 -0.501 1.00 88.69 85 GLN A O 1
ATOM 620 N N . TYR A 1 86 ? 6.190 7.536 -0.371 1.00 87.88 86 TYR A N 1
ATOM 621 C CA . TYR A 1 86 ? 6.393 7.727 -1.797 1.00 87.88 86 TYR A CA 1
ATOM 622 C C . TYR A 1 86 ? 7.815 7.339 -2.194 1.00 87.88 86 TYR A C 1
ATOM 624 O O . TYR A 1 86 ? 8.777 7.697 -1.518 1.00 87.88 86 TYR A O 1
ATOM 632 N N . PHE A 1 87 ? 7.953 6.670 -3.333 1.00 87.88 87 PHE A N 1
ATOM 633 C CA . PHE A 1 87 ? 9.244 6.377 -3.951 1.00 87.88 87 PHE A CA 1
ATOM 634 C C . PHE A 1 87 ? 9.090 6.236 -5.468 1.00 87.88 87 PHE A C 1
ATOM 636 O O . PHE A 1 87 ? 7.989 6.313 -6.014 1.00 87.88 87 PHE A O 1
ATOM 643 N N . ARG A 1 88 ? 10.200 6.064 -6.186 1.00 87.50 88 ARG A N 1
ATOM 644 C CA . ARG A 1 88 ? 10.206 5.839 -7.637 1.00 87.50 88 ARG A CA 1
ATOM 645 C C . ARG A 1 88 ? 10.915 4.531 -7.952 1.00 87.50 88 ARG A C 1
ATOM 647 O O . ARG A 1 88 ? 11.913 4.204 -7.319 1.00 87.50 88 ARG A O 1
ATOM 654 N N . LEU A 1 89 ? 10.393 3.803 -8.933 1.00 87.25 89 LEU A N 1
ATOM 655 C CA . LEU A 1 89 ? 11.082 2.675 -9.549 1.00 87.25 89 LEU A CA 1
ATOM 656 C C . LEU A 1 89 ? 11.737 3.132 -10.846 1.00 87.25 89 LEU A C 1
ATOM 658 O O . LEU A 1 89 ? 11.079 3.786 -11.657 1.00 87.25 89 LEU A O 1
ATOM 662 N N . GLY A 1 90 ? 12.986 2.720 -11.059 1.00 82.94 90 GLY A N 1
ATOM 663 C CA . GLY A 1 90 ? 13.764 3.124 -12.229 1.00 82.94 90 GLY A CA 1
ATOM 664 C C . GLY A 1 90 ? 14.016 4.631 -12.289 1.00 82.94 90 GLY A C 1
ATOM 665 O O . GLY A 1 90 ? 13.793 5.352 -11.311 1.00 82.94 90 GLY A O 1
ATOM 666 N N . GLY A 1 91 ? 14.456 5.081 -13.463 1.00 73.44 91 GLY A N 1
ATOM 667 C CA . GLY A 1 91 ? 15.148 6.360 -13.625 1.00 73.44 91 GLY A CA 1
ATOM 668 C C . GLY A 1 91 ? 16.657 6.184 -13.579 1.00 73.44 91 GLY A C 1
ATOM 669 O O . GLY A 1 91 ? 17.129 5.365 -12.758 1.00 73.44 91 GLY A O 1
#

Sequence (91 aa):
HKGMVFNLDDRIVVEPGKATFSIPIGLGAADKAAGKAVPQIIMVITGPQDIQAAAFSTPMPASVLLPKILEEIETDGSQFSATAQYFRLGG

Radius of gyration: 15.16 Å; chains: 1; bounding box: 34×21×41 Å

Secondary structure (DSSP, 8-state):
---EE---GGGEEEETTEEEE-------HHHHHTT--EEEEEEEEE-SS--GGG--SS-EEHHHHHHHHHHHHHHHT---EEEEEEEEE--